Protein AF-A0A533BEQ8-F1 (afdb_monomer_lite)

Foldseek 3Di:
DDPLVVQLVVLVVQLVVLVVVCVVPVDPVSVLSNLVSVLVSLVSVLLSLLVVLVVVCVVPVPLDDPVLVCLSVQWDWDADPVRDIDIDGHDDQSLVSSLSSVVSSCVPPPVPDDDDCPDPVNVVVVVSSCVNVVNDPDD

Sequence (139 aa):
MSAEILFLKTLQDDVMAALDAYYREDTPYNRRIVVRVFASAVEGETYHLKQHCLKRLDSKPAFYTTGEAAVLRESSYYLDKDSSILVRPQFFSTPENFHFVLKAFAKDTLPNLDIREDTAGWAKFKNAFQWRRGVIVEK

Radius of gyration: 18.1 Å; chains: 1; bounding box: 56×34×46 Å

Structure (mmCIF, N/CA/C/O backbone):
data_AF-A0A533BEQ8-F1
#
_entry.id   AF-A0A533BEQ8-F1
#
loop_
_atom_site.group_PDB
_atom_site.id
_atom_site.type_symbol
_atom_site.label_atom_id
_atom_site.label_alt_id
_atom_site.label_comp_id
_atom_site.label_asym_id
_atom_site.label_entity_id
_atom_site.label_seq_id
_atom_site.pdbx_PDB_ins_code
_atom_site.Cartn_x
_atom_site.Cartn_y
_atom_site.Cartn_z
_atom_site.occupancy
_atom_site.B_iso_or_equiv
_atom_site.auth_seq_id
_atom_site.auth_comp_id
_atom_site.auth_asym_id
_atom_site.auth_atom_id
_atom_site.pdbx_PDB_model_num
ATOM 1 N N . MET A 1 1 ? 14.053 -17.439 8.476 1.00 59.53 1 MET A N 1
ATOM 2 C CA . MET A 1 1 ? 13.528 -16.196 7.867 1.00 59.53 1 MET A CA 1
ATOM 3 C C . MET A 1 1 ? 12.017 -16.354 7.768 1.00 59.53 1 MET A C 1
ATOM 5 O O . MET A 1 1 ? 11.597 -17.424 7.348 1.00 59.53 1 MET A O 1
ATOM 9 N N . SER A 1 2 ? 11.209 -15.401 8.246 1.00 84.62 2 SER A N 1
ATOM 10 C CA . SER A 1 2 ? 9.742 -15.529 8.176 1.00 84.62 2 SER A CA 1
ATOM 11 C C . SER A 1 2 ? 9.256 -15.429 6.723 1.00 84.62 2 SER A C 1
ATOM 13 O O . SER A 1 2 ? 9.917 -14.803 5.894 1.00 84.62 2 SER A O 1
ATOM 15 N N . ALA A 1 3 ? 8.108 -16.039 6.407 1.00 83.81 3 ALA A N 1
ATOM 16 C CA . ALA A 1 3 ? 7.519 -15.988 5.062 1.00 83.81 3 ALA A CA 1
ATOM 17 C C . ALA A 1 3 ? 7.225 -14.547 4.602 1.00 83.81 3 ALA A C 1
ATOM 19 O O . ALA A 1 3 ? 7.369 -14.232 3.427 1.00 83.81 3 ALA A O 1
ATOM 20 N N . GLU A 1 4 ? 6.885 -13.660 5.542 1.00 82.69 4 GLU A N 1
ATOM 21 C CA . GLU A 1 4 ? 6.665 -12.230 5.294 1.00 82.69 4 GLU A CA 1
ATOM 22 C C . GLU A 1 4 ? 7.940 -11.527 4.797 1.00 82.69 4 GLU A C 1
ATOM 24 O O . GLU A 1 4 ? 7.899 -10.800 3.808 1.00 82.69 4 GLU A O 1
ATOM 29 N N . ILE A 1 5 ? 9.088 -11.792 5.434 1.00 83.81 5 ILE A N 1
ATOM 30 C CA . ILE A 1 5 ? 10.382 -11.226 5.017 1.00 83.81 5 ILE A CA 1
ATOM 31 C C . ILE A 1 5 ? 10.777 -11.754 3.636 1.00 83.81 5 ILE A C 1
ATOM 33 O O . ILE A 1 5 ? 11.283 -10.998 2.810 1.00 83.81 5 ILE A O 1
ATOM 37 N N . LEU A 1 6 ? 10.538 -13.044 3.377 1.00 89.50 6 LEU A N 1
ATOM 38 C CA . LEU A 1 6 ? 10.823 -13.642 2.075 1.00 89.50 6 LEU A CA 1
ATOM 39 C C . LEU A 1 6 ? 9.973 -13.001 0.969 1.00 89.50 6 LEU A C 1
ATOM 41 O O . LEU A 1 6 ? 10.511 -12.663 -0.076 1.00 89.50 6 LEU A O 1
ATOM 45 N N . PHE A 1 7 ? 8.682 -12.777 1.224 1.00 90.19 7 PHE A N 1
ATOM 46 C CA . PHE A 1 7 ? 7.767 -12.142 0.275 1.00 90.19 7 PHE A CA 1
ATOM 47 C C . PHE A 1 7 ? 8.208 -10.725 -0.110 1.00 90.19 7 PHE A C 1
ATOM 49 O O . PHE A 1 7 ? 8.340 -10.428 -1.297 1.00 90.19 7 PHE A O 1
ATOM 56 N N . LEU A 1 8 ? 8.488 -9.865 0.876 1.00 91.00 8 LEU A N 1
ATOM 57 C CA . LEU A 1 8 ? 8.943 -8.497 0.603 1.00 91.00 8 LEU A CA 1
ATOM 58 C C . LEU A 1 8 ? 10.278 -8.477 -0.138 1.00 91.00 8 LEU A C 1
ATOM 60 O O . LEU A 1 8 ? 10.464 -7.685 -1.061 1.00 91.00 8 LEU A O 1
ATOM 64 N N . LYS A 1 9 ? 11.187 -9.385 0.228 1.00 93.00 9 LYS A N 1
ATOM 65 C CA . LYS A 1 9 ? 12.455 -9.543 -0.476 1.00 93.00 9 LYS A CA 1
ATOM 66 C C . LYS A 1 9 ? 12.243 -9.928 -1.940 1.00 93.00 9 LYS A C 1
ATOM 68 O O . LYS A 1 9 ? 12.859 -9.318 -2.801 1.00 93.00 9 LYS A O 1
ATOM 73 N N . THR A 1 10 ? 11.353 -10.875 -2.234 1.00 94.94 10 THR A N 1
ATOM 74 C CA . THR A 1 10 ? 11.047 -11.259 -3.620 1.00 94.94 10 THR A CA 1
ATOM 75 C C . THR A 1 10 ? 10.524 -10.076 -4.433 1.00 94.94 10 THR A C 1
ATOM 77 O O . THR A 1 10 ? 10.999 -9.856 -5.540 1.00 94.94 10 THR A O 1
ATOM 80 N N . LEU A 1 11 ? 9.624 -9.259 -3.874 1.00 93.81 11 LEU A N 1
ATOM 81 C CA . LEU A 1 11 ? 9.134 -8.058 -4.563 1.00 93.81 11 LEU A CA 1
ATOM 82 C C . LEU A 1 11 ? 10.256 -7.054 -4.859 1.00 93.81 11 LEU A C 1
ATOM 84 O O . LEU A 1 11 ? 10.273 -6.438 -5.924 1.00 93.81 11 LEU A O 1
ATOM 88 N N . GLN A 1 12 ? 11.192 -6.881 -3.925 1.00 94.81 12 GLN A N 1
ATOM 89 C CA . GLN A 1 12 ? 12.361 -6.024 -4.126 1.00 94.81 12 GLN A CA 1
ATOM 90 C C . GLN A 1 12 ? 13.293 -6.591 -5.202 1.00 94.81 12 GLN A C 1
ATOM 92 O O . GLN A 1 12 ? 13.699 -5.851 -6.098 1.00 94.81 12 GLN A O 1
ATOM 97 N N . ASP A 1 13 ? 13.587 -7.890 -5.146 1.00 97.06 13 ASP A N 1
ATOM 98 C CA . ASP A 1 13 ? 14.436 -8.582 -6.117 1.00 97.06 13 ASP A CA 1
ATOM 99 C C . ASP A 1 13 ? 13.833 -8.494 -7.537 1.00 97.06 13 ASP A C 1
ATOM 101 O O . ASP A 1 13 ? 14.559 -8.207 -8.491 1.00 97.06 13 ASP A O 1
ATOM 105 N N . ASP A 1 14 ? 12.508 -8.621 -7.680 1.00 97.12 14 ASP A N 1
ATOM 106 C CA . ASP A 1 14 ? 11.793 -8.464 -8.957 1.00 97.12 14 ASP A CA 1
ATOM 107 C C . ASP A 1 14 ? 11.915 -7.041 -9.528 1.00 97.12 14 ASP A C 1
ATOM 109 O O . ASP A 1 14 ? 12.136 -6.854 -10.730 1.00 97.12 14 ASP A O 1
ATOM 113 N N . VAL A 1 15 ? 11.795 -6.018 -8.673 1.00 96.62 15 VAL A N 1
ATOM 114 C CA . VAL A 1 15 ? 11.975 -4.614 -9.080 1.00 96.62 15 VAL A CA 1
ATOM 115 C C . VAL A 1 15 ? 13.410 -4.364 -9.532 1.00 96.62 15 VAL A C 1
ATOM 117 O O . VAL A 1 15 ? 13.619 -3.755 -10.583 1.00 96.62 15 VAL A O 1
ATOM 120 N N . MET A 1 16 ? 14.393 -4.855 -8.776 1.00 97.62 16 MET A N 1
ATOM 121 C CA . MET A 1 16 ? 15.808 -4.705 -9.118 1.00 97.62 16 MET A CA 1
ATOM 122 C C . MET A 1 16 ? 16.147 -5.415 -10.431 1.00 97.62 16 MET A C 1
ATOM 124 O O . MET A 1 16 ? 16.772 -4.814 -11.303 1.00 97.62 16 MET A O 1
ATOM 128 N N . ALA A 1 17 ? 15.659 -6.641 -10.632 1.00 97.81 17 ALA A N 1
ATOM 129 C CA . ALA A 1 17 ? 15.862 -7.384 -11.873 1.00 97.81 17 ALA A CA 1
ATOM 130 C C . ALA A 1 17 ? 15.263 -6.661 -13.094 1.00 97.81 17 ALA A C 1
ATOM 132 O O . ALA A 1 17 ? 15.881 -6.622 -14.162 1.00 97.81 17 ALA A O 1
ATOM 133 N N . ALA A 1 18 ? 14.081 -6.052 -12.949 1.00 96.81 18 ALA A N 1
ATOM 134 C CA . ALA A 1 18 ? 13.470 -5.270 -14.022 1.00 96.81 18 ALA A CA 1
ATOM 135 C C . ALA A 1 18 ? 14.243 -3.981 -14.332 1.00 96.81 18 ALA A C 1
ATOM 137 O O . ALA A 1 18 ? 14.380 -3.618 -15.503 1.00 96.81 18 ALA A O 1
ATOM 138 N N . LEU A 1 19 ? 14.749 -3.293 -13.304 1.00 97.12 19 LEU A N 1
ATOM 139 C CA . LEU A 1 19 ? 15.593 -2.111 -13.477 1.00 97.12 19 LEU A CA 1
ATOM 140 C C . LEU A 1 19 ? 16.900 -2.468 -14.185 1.00 97.12 19 LEU A C 1
ATOM 142 O O . LEU A 1 19 ? 17.267 -1.793 -15.144 1.00 97.12 19 LEU A O 1
ATOM 146 N N . ASP A 1 20 ? 17.554 -3.558 -13.786 1.00 98.12 20 ASP A N 1
ATOM 147 C CA . ASP A 1 20 ? 18.766 -4.052 -14.443 1.00 98.12 20 ASP A CA 1
ATOM 148 C C . ASP A 1 20 ? 18.522 -4.355 -15.926 1.00 98.12 20 ASP A C 1
ATOM 150 O O . ASP A 1 20 ? 19.321 -3.967 -16.778 1.00 98.12 20 ASP A O 1
ATOM 154 N N . ALA A 1 21 ? 17.407 -5.014 -16.259 1.00 96.94 21 ALA A N 1
ATOM 155 C CA . ALA A 1 21 ? 17.035 -5.286 -17.647 1.00 96.94 21 ALA A CA 1
ATOM 156 C C . ALA A 1 21 ? 16.807 -3.994 -18.451 1.00 96.94 21 ALA A C 1
ATOM 158 O O . ALA A 1 21 ? 17.284 -3.883 -19.579 1.00 96.94 21 ALA A O 1
ATOM 159 N N . TYR A 1 22 ? 16.133 -3.003 -17.862 1.00 96.12 22 TYR A N 1
ATOM 160 C CA . TYR A 1 22 ? 15.923 -1.690 -18.474 1.00 96.12 22 TYR A CA 1
ATOM 161 C C . TYR A 1 22 ? 17.231 -0.923 -18.704 1.00 96.12 22 TYR A C 1
ATOM 163 O O . TYR A 1 22 ? 17.423 -0.351 -19.774 1.00 96.12 22 TYR A O 1
ATOM 171 N N . TYR A 1 23 ? 18.148 -0.925 -17.733 1.00 96.94 23 TYR A N 1
ATOM 172 C CA . TYR A 1 23 ? 19.431 -0.231 -17.872 1.00 96.94 23 TYR A CA 1
ATOM 173 C C . TYR A 1 23 ? 20.389 -0.928 -18.840 1.00 96.94 23 TYR A C 1
ATOM 175 O O . TYR A 1 23 ? 21.224 -0.260 -19.447 1.00 96.94 23 TYR A O 1
ATOM 183 N N . ARG A 1 24 ? 20.271 -2.251 -19.005 1.00 97.75 24 ARG A N 1
ATOM 184 C CA . ARG A 1 24 ? 20.991 -2.990 -20.053 1.00 97.75 24 ARG A CA 1
ATOM 185 C C . ARG A 1 24 ? 20.438 -2.685 -21.439 1.00 97.75 24 ARG A C 1
ATOM 187 O O . ARG A 1 24 ? 21.220 -2.524 -22.370 1.00 97.75 24 ARG A O 1
ATOM 194 N N . GLU A 1 25 ? 19.115 -2.623 -21.574 1.00 97.19 25 GLU A N 1
ATOM 195 C CA . GLU A 1 25 ? 18.459 -2.363 -22.851 1.00 97.19 25 GLU A CA 1
ATOM 196 C C . GLU A 1 25 ? 17.160 -1.567 -22.667 1.00 97.19 25 GLU A C 1
ATOM 198 O O . GLU A 1 25 ? 16.145 -2.070 -22.169 1.00 97.19 25 GLU A O 1
ATOM 203 N N . ASP A 1 26 ? 17.171 -0.317 -23.126 1.00 96.12 26 ASP A N 1
ATOM 204 C CA . ASP A 1 26 ? 16.009 0.560 -23.052 1.00 96.12 26 ASP A CA 1
ATOM 205 C C . ASP A 1 26 ? 15.009 0.251 -24.178 1.00 96.12 26 ASP A C 1
ATOM 207 O O . ASP A 1 26 ? 14.978 0.894 -25.230 1.00 96.12 26 ASP A O 1
ATOM 211 N N . THR A 1 27 ? 14.176 -0.764 -23.948 1.00 94.88 27 THR A N 1
ATOM 212 C CA . THR A 1 27 ? 13.089 -1.147 -24.856 1.00 94.88 27 THR A CA 1
ATOM 213 C C . THR A 1 27 ? 11.718 -0.735 -24.308 1.00 94.88 27 THR A C 1
ATOM 215 O O . THR A 1 27 ? 11.503 -0.708 -23.089 1.00 94.88 27 THR A O 1
ATOM 218 N N . PRO A 1 28 ? 10.710 -0.504 -25.177 1.00 91.81 28 PRO A N 1
ATOM 219 C CA . PRO A 1 28 ? 9.327 -0.300 -24.739 1.00 91.81 28 PRO A CA 1
ATOM 220 C C . PRO A 1 28 ? 8.788 -1.441 -23.866 1.00 91.81 28 PRO A C 1
ATOM 222 O O . PRO A 1 28 ? 7.947 -1.211 -22.996 1.00 91.81 28 PRO A O 1
ATOM 225 N N . TYR A 1 29 ? 9.269 -2.668 -24.088 1.00 92.25 29 TYR A N 1
ATOM 226 C CA . TYR A 1 29 ? 8.949 -3.822 -23.255 1.00 92.25 29 TYR A CA 1
ATOM 227 C C . TYR A 1 29 ? 9.523 -3.655 -21.841 1.00 92.25 29 TYR A C 1
ATOM 229 O O . TYR A 1 29 ? 8.753 -3.658 -20.880 1.00 92.25 29 TYR A O 1
ATOM 237 N N . ASN A 1 30 ? 10.830 -3.402 -21.707 1.00 92.75 30 ASN A N 1
ATOM 238 C CA . ASN A 1 30 ? 11.490 -3.263 -20.404 1.00 92.75 30 ASN A CA 1
ATOM 239 C C . ASN A 1 30 ? 10.929 -2.085 -19.592 1.00 92.75 30 ASN A C 1
ATOM 241 O O . ASN A 1 30 ? 10.649 -2.245 -18.403 1.00 92.75 30 ASN A O 1
ATOM 245 N N . ARG A 1 31 ? 10.622 -0.947 -20.235 1.00 91.88 31 ARG A N 1
ATOM 246 C CA . ARG A 1 31 ? 9.914 0.180 -19.591 1.00 91.88 31 ARG A CA 1
ATOM 247 C C . ARG A 1 31 ? 8.585 -0.246 -18.961 1.00 91.88 31 ARG A C 1
ATOM 249 O O . ARG A 1 31 ? 8.281 0.125 -17.828 1.00 91.88 31 ARG A O 1
ATOM 256 N N . ARG A 1 32 ? 7.778 -1.037 -19.681 1.00 90.31 32 ARG A N 1
ATOM 257 C CA . ARG A 1 32 ? 6.486 -1.537 -19.177 1.00 90.31 32 ARG A CA 1
ATOM 258 C C . ARG A 1 32 ? 6.667 -2.533 -18.038 1.00 90.31 32 ARG A C 1
ATOM 260 O O . ARG A 1 32 ? 5.864 -2.512 -17.106 1.00 90.31 32 ARG A O 1
ATOM 267 N N . ILE A 1 33 ? 7.684 -3.391 -18.112 1.00 93.88 33 ILE A N 1
ATOM 268 C CA . ILE A 1 33 ? 7.989 -4.347 -17.044 1.00 93.88 33 ILE A CA 1
ATOM 269 C C . ILE A 1 33 ? 8.346 -3.605 -15.757 1.00 93.88 33 ILE A C 1
ATOM 271 O O . ILE A 1 33 ? 7.708 -3.884 -14.745 1.00 93.88 33 ILE A O 1
ATOM 275 N N . VAL A 1 34 ? 9.229 -2.598 -15.806 1.00 93.69 34 VAL A N 1
ATOM 276 C CA . VAL A 1 34 ? 9.585 -1.767 -14.637 1.00 93.69 34 VAL A CA 1
ATOM 277 C C . VAL A 1 34 ? 8.341 -1.183 -13.963 1.00 93.69 34 VAL A C 1
ATOM 279 O O . VAL A 1 34 ? 8.159 -1.342 -12.759 1.00 93.69 34 VAL A O 1
ATOM 282 N N . VAL A 1 35 ? 7.438 -0.563 -14.732 1.00 91.31 35 VAL A N 1
ATOM 283 C CA . VAL A 1 35 ? 6.202 0.024 -14.179 1.00 91.31 35 VAL A CA 1
ATOM 284 C C . VAL A 1 35 ? 5.307 -1.038 -13.532 1.00 91.31 35 VAL A C 1
ATOM 286 O O . VAL A 1 35 ? 4.716 -0.787 -12.481 1.00 91.31 35 VAL A O 1
ATOM 289 N N . ARG A 1 36 ? 5.192 -2.224 -14.141 1.00 91.50 36 ARG A N 1
ATOM 290 C CA . ARG A 1 36 ? 4.358 -3.315 -13.618 1.00 91.50 36 ARG A CA 1
ATOM 291 C C . ARG A 1 36 ? 4.906 -3.878 -12.315 1.00 91.50 36 ARG A C 1
ATOM 293 O O . ARG A 1 36 ? 4.148 -3.946 -11.353 1.00 91.50 36 ARG A O 1
ATOM 300 N N . VAL A 1 37 ? 6.189 -4.238 -12.273 1.00 94.69 37 VAL A N 1
ATOM 301 C CA . VAL A 1 37 ? 6.787 -4.815 -11.060 1.00 94.69 37 VAL A CA 1
ATOM 302 C C . VAL A 1 37 ? 6.837 -3.794 -9.931 1.00 94.69 37 VAL A C 1
ATOM 304 O O . VAL A 1 37 ? 6.534 -4.137 -8.795 1.00 94.69 37 VAL A O 1
ATOM 307 N N . PHE A 1 38 ? 7.093 -2.518 -10.243 1.00 93.62 38 PHE A N 1
ATOM 308 C CA . PHE A 1 38 ? 7.020 -1.440 -9.261 1.00 93.62 38 PHE A CA 1
ATOM 309 C C . PHE A 1 38 ? 5.616 -1.326 -8.657 1.00 93.62 38 PHE A C 1
ATOM 311 O O . PHE A 1 38 ? 5.466 -1.266 -7.439 1.00 93.62 38 PHE A O 1
ATOM 318 N N . ALA A 1 39 ? 4.573 -1.343 -9.492 1.00 92.06 39 ALA A N 1
ATOM 319 C CA . ALA A 1 39 ? 3.200 -1.296 -9.004 1.00 92.06 39 ALA A CA 1
ATOM 320 C C . ALA A 1 39 ? 2.845 -2.520 -8.144 1.00 92.06 39 ALA A C 1
ATOM 322 O O . ALA A 1 39 ? 2.221 -2.355 -7.098 1.00 92.06 39 ALA A O 1
ATOM 323 N N . SER A 1 40 ? 3.273 -3.719 -8.546 1.00 93.25 40 SER A N 1
ATOM 324 C CA . SER A 1 40 ? 3.089 -4.943 -7.758 1.00 93.25 40 SER A CA 1
ATOM 325 C C . SER A 1 40 ? 3.827 -4.890 -6.419 1.00 93.25 40 SER A C 1
ATOM 327 O O . SER A 1 40 ? 3.259 -5.292 -5.406 1.00 93.25 40 SER A O 1
ATOM 329 N N . ALA A 1 41 ? 5.044 -4.343 -6.383 1.00 95.12 41 ALA A N 1
ATOM 330 C CA . ALA A 1 41 ? 5.795 -4.154 -5.146 1.00 95.12 41 ALA A CA 1
ATOM 331 C C . ALA A 1 41 ? 5.075 -3.195 -4.187 1.00 95.12 41 ALA A C 1
ATOM 333 O O . ALA A 1 41 ? 4.919 -3.505 -3.010 1.00 95.12 41 ALA A O 1
ATOM 334 N N . VAL A 1 42 ? 4.554 -2.073 -4.693 1.00 95.19 42 VAL A N 1
ATOM 335 C CA . VAL A 1 42 ? 3.768 -1.118 -3.893 1.00 95.19 42 VAL A CA 1
ATOM 336 C C . VAL A 1 42 ? 2.481 -1.755 -3.359 1.00 95.19 42 VAL A C 1
ATOM 338 O O . VAL A 1 42 ? 2.131 -1.542 -2.200 1.00 95.19 42 VAL A O 1
ATOM 341 N N . GLU A 1 43 ? 1.769 -2.541 -4.171 1.00 94.44 43 GLU A N 1
ATOM 342 C CA . GLU A 1 43 ? 0.566 -3.267 -3.735 1.00 94.44 43 GLU A CA 1
ATOM 343 C C . GLU A 1 43 ? 0.892 -4.299 -2.647 1.00 94.44 43 GLU A C 1
ATOM 345 O O . GLU A 1 43 ? 0.198 -4.361 -1.630 1.00 94.44 43 GLU A O 1
ATOM 350 N N . GLY A 1 44 ? 1.976 -5.058 -2.824 1.00 94.69 44 GLY A N 1
ATOM 351 C CA . GLY A 1 44 ? 2.444 -6.036 -1.845 1.00 94.69 44 GLY A CA 1
ATOM 352 C C . GLY A 1 44 ? 2.892 -5.401 -0.527 1.00 94.69 44 GLY A C 1
ATOM 353 O O . GLY A 1 44 ? 2.503 -5.876 0.541 1.00 94.69 44 GLY A O 1
ATOM 354 N N . GLU A 1 45 ? 3.624 -4.288 -0.588 1.00 95.06 45 GLU A N 1
ATOM 355 C CA . GLU A 1 45 ? 4.021 -3.512 0.592 1.00 95.06 45 GLU A CA 1
ATOM 356 C C . GLU A 1 45 ? 2.790 -2.942 1.312 1.00 95.06 45 GLU A C 1
ATOM 358 O O . GLU A 1 45 ? 2.648 -3.084 2.525 1.00 95.06 45 GLU A O 1
ATOM 363 N N . THR A 1 46 ? 1.839 -2.373 0.559 1.00 95.88 46 THR A N 1
ATOM 364 C CA . THR A 1 46 ? 0.564 -1.878 1.107 1.00 95.88 46 THR A CA 1
ATOM 365 C C . THR A 1 46 ? -0.161 -2.984 1.868 1.00 95.88 46 THR A C 1
ATOM 367 O O . THR A 1 46 ? -0.606 -2.774 2.997 1.00 95.88 46 THR A O 1
ATOM 370 N N . TYR A 1 47 ? -0.261 -4.177 1.277 1.00 94.88 47 TYR A N 1
ATOM 371 C CA . TYR A 1 47 ? -0.875 -5.328 1.928 1.00 94.88 47 TYR A CA 1
ATOM 372 C C . TYR A 1 47 ? -0.136 -5.714 3.214 1.00 94.88 47 TYR A C 1
ATOM 374 O O . TYR A 1 47 ? -0.770 -5.878 4.257 1.00 94.88 47 TYR A O 1
ATOM 382 N N . HIS A 1 48 ? 1.194 -5.817 3.171 1.00 94.81 48 HIS A N 1
ATOM 383 C CA . HIS A 1 48 ? 1.995 -6.188 4.336 1.00 94.81 48 HIS A CA 1
ATOM 384 C C . HIS A 1 48 ? 1.807 -5.204 5.502 1.00 94.81 48 HIS A C 1
ATOM 386 O O . HIS A 1 48 ? 1.517 -5.615 6.630 1.00 94.81 48 HIS A O 1
ATOM 392 N N . LEU A 1 49 ? 1.878 -3.902 5.222 1.00 94.75 49 LEU A N 1
ATOM 393 C CA . LEU A 1 49 ? 1.669 -2.854 6.219 1.00 94.75 49 LEU A CA 1
ATOM 394 C C . LEU A 1 49 ? 0.241 -2.880 6.794 1.00 94.75 49 LEU A C 1
ATOM 396 O O . LEU A 1 49 ? 0.060 -2.675 7.999 1.00 94.75 49 LEU A O 1
ATOM 400 N N . LYS A 1 50 ? -0.778 -3.205 5.982 1.00 95.69 50 LYS A N 1
ATOM 401 C CA . LYS A 1 50 ? -2.144 -3.435 6.488 1.00 95.69 50 LYS A CA 1
ATOM 402 C C . LYS A 1 50 ? -2.200 -4.591 7.468 1.00 95.69 50 LYS A C 1
ATOM 404 O O . LYS A 1 50 ? -2.804 -4.435 8.525 1.00 95.69 50 LYS A O 1
ATOM 409 N N . GLN A 1 51 ? -1.557 -5.718 7.160 1.00 94.75 51 GLN A N 1
ATOM 410 C CA . GLN A 1 51 ? -1.532 -6.865 8.072 1.00 94.75 51 GLN A CA 1
ATOM 411 C C . GLN A 1 51 ? -0.894 -6.500 9.417 1.00 94.75 51 GLN A C 1
ATOM 413 O O . GLN A 1 51 ? -1.395 -6.914 10.462 1.00 94.75 51 GLN A O 1
ATOM 418 N N . HIS A 1 52 ? 0.151 -5.667 9.421 1.00 94.31 52 HIS A N 1
ATOM 419 C CA . HIS A 1 52 ? 0.715 -5.137 10.663 1.00 94.31 52 HIS A CA 1
ATOM 420 C C . HIS A 1 52 ? -0.310 -4.302 11.450 1.00 94.31 52 HIS A C 1
ATOM 422 O O . HIS A 1 52 ? -0.532 -4.540 12.639 1.00 94.31 52 HIS A O 1
ATOM 428 N N . CYS A 1 53 ? -0.979 -3.355 10.787 1.00 95.75 53 CYS A N 1
ATOM 429 C CA . CYS A 1 53 ? -1.993 -2.508 11.420 1.00 95.75 53 CYS A CA 1
ATOM 430 C C . CYS A 1 53 ? -3.201 -3.318 11.931 1.00 95.75 53 CYS A C 1
ATOM 432 O O . CYS A 1 53 ? -3.734 -3.027 12.998 1.00 95.75 53 CYS A O 1
ATOM 434 N N . LEU A 1 54 ? -3.621 -4.364 11.214 1.00 95.44 54 LEU A N 1
ATOM 435 C CA . LEU A 1 54 ? -4.714 -5.248 11.629 1.00 95.44 54 LEU A CA 1
ATOM 436 C C . LEU A 1 54 ? -4.335 -6.080 12.863 1.00 95.44 54 LEU A C 1
ATOM 438 O O . LEU A 1 54 ? -5.093 -6.098 13.828 1.00 95.44 54 LEU A O 1
ATOM 442 N N . LYS A 1 55 ? -3.122 -6.652 12.911 1.00 94.75 55 LYS A N 1
ATOM 443 C CA . LYS A 1 55 ? -2.599 -7.311 14.127 1.00 94.75 55 LYS A CA 1
ATOM 444 C C . LYS A 1 55 ? -2.564 -6.341 15.321 1.00 94.75 55 LYS A C 1
ATOM 446 O O . LYS A 1 55 ? -2.833 -6.718 16.467 1.00 94.75 55 LYS A O 1
ATOM 451 N N . ARG A 1 56 ? -2.249 -5.064 15.071 1.00 94.62 56 ARG A N 1
ATOM 452 C CA . ARG A 1 56 ? -2.304 -4.014 16.095 1.00 94.62 56 ARG A CA 1
ATOM 453 C C . ARG A 1 56 ? -3.731 -3.719 16.546 1.00 94.62 56 ARG A C 1
ATOM 455 O O . ARG A 1 56 ? -3.950 -3.573 17.743 1.00 94.62 56 ARG A O 1
ATOM 462 N N . LEU A 1 57 ? -4.689 -3.671 15.627 1.00 94.06 57 LEU A N 1
ATOM 463 C CA . LEU A 1 57 ? -6.102 -3.495 15.948 1.00 94.06 57 LEU A CA 1
ATOM 464 C C . LEU A 1 57 ? -6.635 -4.645 16.815 1.00 94.06 57 LEU A C 1
ATOM 466 O O . LEU A 1 57 ? -7.332 -4.384 17.790 1.00 94.06 57 LEU A O 1
ATOM 470 N N . ASP A 1 58 ? -6.250 -5.888 16.524 1.00 93.50 58 ASP A N 1
ATOM 471 C CA . ASP A 1 58 ? -6.667 -7.055 17.312 1.00 93.50 58 ASP A CA 1
ATOM 472 C C . ASP A 1 58 ? -6.102 -7.014 18.741 1.00 93.50 58 ASP A C 1
ATOM 474 O O . ASP A 1 58 ? -6.796 -7.329 19.706 1.00 93.50 58 ASP A O 1
ATOM 478 N N . SER A 1 59 ? -4.849 -6.571 18.898 1.00 95.19 59 SER A N 1
ATOM 479 C CA . SER A 1 59 ? -4.207 -6.441 20.216 1.00 95.19 59 SER A CA 1
ATOM 480 C C . SER A 1 59 ? -4.587 -5.164 20.978 1.00 95.19 59 SER A C 1
ATOM 482 O O . SER A 1 59 ? -4.502 -5.138 22.207 1.00 95.19 59 SER A O 1
ATOM 484 N N . LYS A 1 60 ? -4.994 -4.096 20.278 1.00 94.25 60 LYS A N 1
ATOM 485 C CA . LYS A 1 60 ? -5.413 -2.801 20.841 1.00 94.25 60 LYS A CA 1
ATOM 486 C C . LYS A 1 60 ? -6.597 -2.215 20.048 1.00 94.25 60 LYS A C 1
ATOM 488 O O . LYS A 1 60 ? -6.400 -1.297 19.245 1.00 94.25 60 LYS A O 1
ATOM 493 N N . PRO A 1 61 ? -7.839 -2.656 20.323 1.00 90.38 61 PRO A N 1
ATOM 494 C CA . PRO A 1 61 ? -9.016 -2.297 19.520 1.00 90.38 61 PRO A CA 1
ATOM 495 C C . PRO A 1 61 ? -9.320 -0.798 19.408 1.00 90.38 61 PRO A C 1
ATOM 497 O O . PRO A 1 61 ? -9.914 -0.370 18.425 1.00 90.38 61 PRO A O 1
ATOM 500 N N . ALA A 1 62 ? -8.902 0.009 20.388 1.00 92.50 62 ALA A N 1
ATOM 501 C CA . ALA A 1 62 ? -9.138 1.455 20.416 1.00 92.50 62 ALA A CA 1
ATOM 502 C C . ALA A 1 62 ? -8.000 2.295 19.796 1.00 92.50 62 ALA A C 1
ATOM 504 O O . ALA A 1 62 ? -8.045 3.522 19.855 1.00 92.50 62 ALA A O 1
ATOM 505 N N . PHE A 1 63 ? -6.954 1.668 19.242 1.00 93.69 63 PHE A N 1
ATOM 506 C CA . PHE A 1 63 ? -5.800 2.397 18.698 1.00 93.69 63 PHE A CA 1
ATOM 507 C C . PHE A 1 63 ? -6.121 3.128 17.381 1.00 93.69 63 PHE A C 1
ATOM 509 O O . PHE A 1 63 ? -5.652 4.245 17.135 1.00 93.69 63 PHE A O 1
ATOM 516 N N . TYR A 1 64 ? -6.947 2.502 16.543 1.00 94.62 64 TYR A N 1
ATOM 517 C CA . TYR A 1 64 ? -7.477 3.087 15.316 1.00 94.62 64 TYR A CA 1
ATOM 518 C C . TYR A 1 64 ? -8.946 3.461 15.513 1.00 94.62 64 TYR A C 1
ATOM 520 O O . TYR A 1 64 ? -9.691 2.773 16.209 1.00 94.62 64 TYR A O 1
ATOM 528 N N . THR A 1 65 ? -9.375 4.547 14.880 1.00 94.25 65 THR A N 1
ATOM 529 C CA . THR A 1 65 ? -10.792 4.912 14.794 1.00 94.25 65 THR A CA 1
ATOM 530 C C . THR A 1 65 ? -11.569 3.851 14.011 1.00 94.25 65 THR A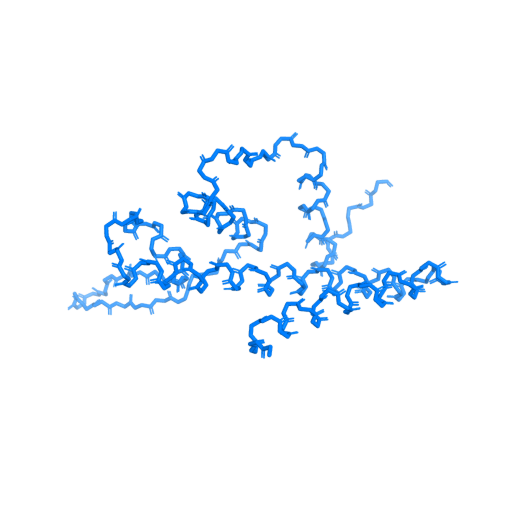 C 1
ATOM 532 O O . THR A 1 65 ? -11.005 3.107 13.206 1.00 94.25 65 THR A O 1
ATOM 535 N N . THR A 1 66 ? -12.892 3.805 14.181 1.00 91.06 66 THR A N 1
ATOM 536 C CA . THR A 1 66 ? -13.755 2.885 13.420 1.00 91.06 66 THR A CA 1
ATOM 537 C C . THR A 1 66 ? -13.603 3.065 11.906 1.00 91.06 66 THR A C 1
ATOM 539 O O . THR A 1 66 ? -13.602 2.079 11.172 1.00 91.06 66 THR A O 1
ATOM 542 N N . GLY A 1 67 ? -13.420 4.307 11.442 1.00 90.94 67 GLY A N 1
ATOM 543 C CA . GLY A 1 67 ? -13.173 4.610 10.031 1.00 90.94 67 GLY A CA 1
ATOM 544 C C . GLY A 1 67 ? -11.829 4.071 9.541 1.00 90.94 67 GLY A C 1
ATOM 545 O O . GLY A 1 67 ? -11.785 3.371 8.534 1.00 90.94 67 GLY A O 1
ATOM 546 N N . GLU A 1 68 ? -10.744 4.318 10.282 1.00 94.06 68 GLU A N 1
ATOM 547 C CA . GLU A 1 68 ? -9.419 3.764 9.963 1.00 94.06 68 GLU A CA 1
ATOM 548 C C . GLU A 1 68 ? -9.459 2.226 9.910 1.00 94.06 68 GLU A C 1
ATOM 550 O O . GLU A 1 68 ? -8.949 1.619 8.970 1.00 94.06 68 GLU A O 1
ATOM 555 N N . ALA A 1 69 ? -10.127 1.591 10.877 1.00 93.75 69 ALA A N 1
ATOM 556 C CA . ALA A 1 69 ? -10.297 0.143 10.920 1.00 93.75 69 ALA A CA 1
ATOM 557 C C . ALA A 1 69 ? -11.083 -0.409 9.716 1.00 93.75 69 ALA A C 1
ATOM 559 O O . ALA A 1 69 ? -10.749 -1.482 9.213 1.00 93.75 69 ALA A O 1
ATOM 560 N N . ALA A 1 70 ? -12.110 0.300 9.238 1.00 92.31 70 ALA A N 1
ATOM 561 C CA . ALA A 1 70 ? -12.865 -0.093 8.046 1.00 92.31 70 ALA A CA 1
ATOM 562 C C . ALA A 1 70 ? -12.007 -0.014 6.770 1.00 92.31 70 ALA A C 1
ATOM 564 O O . ALA A 1 70 ? -11.998 -0.953 5.974 1.00 92.31 70 ALA A O 1
ATOM 565 N N . VAL A 1 71 ? -11.209 1.051 6.617 1.00 93.81 71 VAL A N 1
ATOM 566 C CA . VAL A 1 71 ? -10.284 1.216 5.478 1.00 93.81 71 VAL A CA 1
ATOM 567 C C . VAL A 1 71 ? -9.180 0.150 5.492 1.00 93.81 71 VAL A C 1
ATOM 569 O O . VAL A 1 71 ? -8.851 -0.425 4.450 1.00 93.81 71 VAL A O 1
ATOM 572 N N . LEU A 1 72 ? -8.628 -0.170 6.668 1.00 94.81 72 LEU A N 1
ATOM 573 C CA . LEU A 1 72 ? -7.648 -1.252 6.828 1.00 94.81 72 LEU A CA 1
ATOM 574 C C . LEU A 1 72 ? -8.222 -2.617 6.425 1.00 94.81 72 LEU A C 1
ATOM 576 O O . LEU A 1 72 ? -7.503 -3.421 5.837 1.00 94.81 72 LEU A O 1
ATOM 580 N N . ARG A 1 73 ? -9.509 -2.861 6.701 1.00 94.50 73 ARG A N 1
ATOM 581 C CA . ARG A 1 73 ? -10.221 -4.097 6.334 1.00 94.50 73 ARG A CA 1
ATOM 582 C C . ARG A 1 73 ? -10.737 -4.121 4.895 1.00 94.50 73 ARG A C 1
ATOM 584 O O . ARG A 1 73 ? -11.212 -5.166 4.466 1.00 94.50 73 ARG A O 1
ATOM 591 N N . GLU A 1 74 ? -10.665 -2.999 4.175 1.00 92.75 74 GLU A N 1
ATOM 592 C CA . GLU A 1 74 ? -11.229 -2.846 2.824 1.00 92.75 74 GLU A CA 1
ATOM 593 C C . GLU A 1 74 ? -12.700 -3.277 2.753 1.00 92.75 74 GLU A C 1
ATOM 595 O O . GLU A 1 74 ? -13.143 -3.912 1.795 1.00 92.75 74 GLU A O 1
ATOM 600 N N . SER A 1 75 ? -13.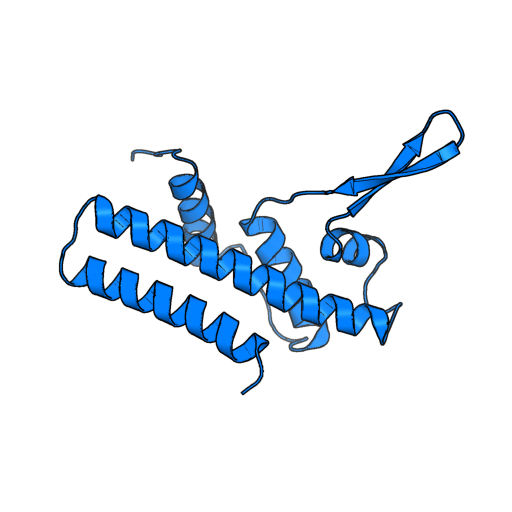472 -2.943 3.790 1.00 90.19 75 SER A N 1
ATOM 601 C CA . SER A 1 75 ? -14.877 -3.321 3.892 1.00 90.19 75 SER A CA 1
ATOM 602 C C . SER A 1 75 ? -15.770 -2.129 4.215 1.00 90.19 75 SER A C 1
ATOM 604 O O . SER A 1 75 ? -15.469 -1.291 5.063 1.00 90.19 75 SER A O 1
ATOM 606 N N . SER A 1 76 ? -16.904 -2.067 3.520 1.00 88.94 76 SER A N 1
ATOM 607 C CA . SER A 1 76 ? -17.990 -1.123 3.774 1.00 88.94 76 SER A CA 1
ATOM 608 C C . SER A 1 76 ? -19.222 -1.866 4.279 1.00 88.94 76 SER A C 1
ATOM 610 O O . SER A 1 76 ? -19.527 -2.964 3.807 1.00 88.94 76 SER A O 1
ATOM 612 N N . TYR A 1 77 ? -19.940 -1.246 5.215 1.00 89.50 77 TYR A N 1
ATOM 613 C CA . TYR A 1 77 ? -21.157 -1.783 5.821 1.00 89.50 77 TYR A CA 1
ATOM 614 C C . TYR A 1 77 ? -22.363 -0.973 5.354 1.00 89.50 77 TYR A C 1
ATOM 616 O O . TYR A 1 77 ? -22.334 0.257 5.373 1.00 89.50 77 TYR A O 1
ATOM 624 N N . TYR A 1 78 ? -23.427 -1.664 4.965 1.00 90.31 78 TYR A N 1
ATOM 625 C CA . TYR A 1 78 ? -24.689 -1.067 4.541 1.00 90.31 78 TYR A CA 1
ATOM 626 C C . TYR A 1 78 ? -25.844 -1.773 5.239 1.00 90.31 78 TYR A C 1
ATOM 628 O O . TYR A 1 78 ? -25.735 -2.952 5.568 1.00 90.31 78 TYR A O 1
ATOM 636 N N . LEU A 1 79 ? -26.950 -1.064 5.435 1.00 93.75 79 LEU A N 1
ATOM 637 C CA . LEU A 1 79 ? -28.209 -1.678 5.836 1.00 93.75 79 LEU A CA 1
ATOM 638 C C . LEU A 1 79 ? -29.051 -1.922 4.589 1.00 93.75 79 LEU A C 1
ATOM 640 O O . LEU A 1 79 ? -29.136 -1.052 3.717 1.00 93.75 79 LEU A O 1
ATOM 644 N N . ASP A 1 80 ? -29.651 -3.100 4.492 1.00 92.00 80 ASP A N 1
ATOM 645 C CA . ASP A 1 80 ? -30.674 -3.358 3.488 1.00 92.00 80 ASP A CA 1
ATOM 646 C C . ASP A 1 80 ? -32.067 -2.911 3.960 1.00 92.00 80 ASP A C 1
ATOM 648 O O . ASP A 1 80 ? -32.257 -2.396 5.065 1.00 92.00 80 ASP A O 1
ATOM 652 N N . LYS A 1 81 ? -33.058 -3.097 3.085 1.00 92.69 81 LYS A N 1
ATOM 653 C CA . LYS A 1 81 ? -34.465 -2.760 3.345 1.00 92.69 81 LYS A CA 1
ATOM 654 C C . LYS A 1 81 ? -35.075 -3.532 4.524 1.00 92.69 81 LYS A C 1
ATOM 656 O O . LYS A 1 81 ? -36.065 -3.077 5.084 1.00 92.69 81 LYS A O 1
ATOM 661 N N . ASP A 1 82 ? -34.478 -4.662 4.894 1.00 95.19 82 ASP A N 1
ATOM 662 C CA . ASP A 1 82 ? -34.931 -5.555 5.958 1.00 95.19 82 ASP A CA 1
ATOM 663 C C . ASP A 1 82 ? -34.105 -5.337 7.246 1.00 95.19 82 ASP A C 1
ATOM 665 O O . ASP A 1 82 ? -34.171 -6.130 8.182 1.00 95.19 82 ASP A O 1
ATOM 669 N N . SER A 1 83 ? -33.343 -4.234 7.320 1.00 91.75 83 SER A N 1
ATOM 670 C CA . SER A 1 83 ? -32.451 -3.880 8.438 1.00 91.75 83 SER A CA 1
ATOM 671 C C . SER A 1 83 ? -31.311 -4.876 8.689 1.00 91.75 83 SER A C 1
ATOM 673 O O . SER A 1 83 ? -30.735 -4.898 9.778 1.00 91.75 83 SER A O 1
ATOM 675 N N . SER A 1 84 ? -30.940 -5.674 7.687 1.00 93.62 84 SER A N 1
ATOM 676 C CA . SER A 1 84 ? -29.795 -6.583 7.758 1.00 93.62 84 SER A CA 1
ATOM 677 C C . SER A 1 84 ? -28.499 -5.880 7.349 1.00 93.62 84 SER A C 1
ATOM 679 O O . SER A 1 84 ? -28.486 -5.019 6.467 1.00 93.62 84 SER A O 1
ATOM 681 N N . ILE A 1 85 ? -27.385 -6.257 7.986 1.00 92.50 85 ILE A N 1
ATOM 682 C CA . ILE A 1 85 ? -26.057 -5.718 7.665 1.00 92.50 85 ILE A CA 1
ATOM 683 C C . ILE A 1 85 ? -25.488 -6.447 6.445 1.00 92.50 85 ILE A C 1
ATOM 685 O O . ILE A 1 85 ? -25.243 -7.652 6.479 1.00 92.50 85 ILE A O 1
ATOM 689 N N . LEU A 1 86 ? -25.201 -5.689 5.392 1.00 91.44 86 LEU A N 1
ATOM 690 C CA . LEU A 1 86 ? -24.477 -6.139 4.211 1.00 91.44 86 LEU A CA 1
ATOM 691 C C . LEU A 1 86 ? -23.038 -5.627 4.247 1.00 91.44 86 LEU A C 1
ATOM 693 O O . LEU A 1 86 ? -22.797 -4.437 4.449 1.00 91.44 86 LEU A O 1
ATOM 697 N N . VAL A 1 87 ? -22.086 -6.520 3.980 1.00 91.75 87 VAL A N 1
ATOM 698 C CA . VAL A 1 87 ? -20.665 -6.181 3.848 1.00 91.75 87 VAL A CA 1
ATOM 699 C C . VAL A 1 87 ? -20.281 -6.232 2.376 1.00 91.75 87 VAL A C 1
ATOM 701 O O . VAL A 1 87 ? -20.543 -7.225 1.695 1.00 91.75 87 VAL A O 1
ATOM 704 N N . ARG A 1 88 ? -19.656 -5.166 1.872 1.00 90.56 88 ARG A N 1
ATOM 705 C CA . ARG A 1 88 ? -19.106 -5.123 0.511 1.00 90.56 88 ARG A CA 1
ATOM 706 C C . ARG A 1 88 ? -17.616 -4.793 0.543 1.00 90.56 88 ARG A C 1
ATOM 708 O O . ARG A 1 88 ? -17.222 -3.941 1.343 1.00 90.56 88 ARG A O 1
ATOM 715 N N . PRO A 1 89 ? -16.800 -5.413 -0.328 1.00 90.50 89 PRO A N 1
ATOM 716 C CA . PRO A 1 89 ? -15.425 -4.980 -0.534 1.00 90.50 89 PRO A CA 1
ATOM 717 C C . PRO A 1 89 ? -15.386 -3.517 -0.980 1.00 90.50 89 PRO A C 1
ATOM 719 O O . PRO A 1 89 ? -16.162 -3.106 -1.847 1.00 90.50 89 PRO A O 1
ATOM 722 N N . GLN A 1 90 ? -14.477 -2.744 -0.397 1.00 90.44 90 GLN A N 1
ATOM 723 C CA . GLN A 1 90 ? -14.211 -1.365 -0.775 1.00 90.44 90 GLN A CA 1
ATOM 724 C C . GLN A 1 90 ? -12.794 -1.259 -1.322 1.00 90.44 90 GLN A C 1
ATOM 726 O O . GLN A 1 90 ? -11.817 -1.431 -0.597 1.00 90.44 90 GLN A O 1
ATOM 731 N N . PHE A 1 91 ? -12.694 -0.936 -2.608 1.00 87.38 91 PHE A N 1
ATOM 732 C CA . PHE A 1 91 ? -11.414 -0.751 -3.274 1.00 87.38 91 PHE A CA 1
ATOM 733 C C . PHE A 1 91 ? -11.058 0.730 -3.328 1.00 87.38 91 PHE A C 1
ATOM 735 O O . PHE A 1 91 ? -11.847 1.559 -3.782 1.00 87.38 91 PHE A O 1
ATOM 742 N N . PHE A 1 92 ? -9.846 1.047 -2.890 1.00 90.75 92 PHE A N 1
ATOM 743 C CA . PHE A 1 92 ? -9.256 2.377 -2.991 1.00 90.75 92 PHE A CA 1
ATOM 744 C C . PHE A 1 92 ? -8.265 2.409 -4.153 1.00 90.75 92 PHE A C 1
ATOM 746 O O . PHE A 1 92 ? -7.763 1.365 -4.582 1.00 90.75 92 PHE A O 1
ATOM 753 N N . SER A 1 93 ? -7.943 3.596 -4.670 1.00 91.56 93 SER A N 1
ATOM 754 C CA . SER A 1 93 ? -6.827 3.681 -5.611 1.00 91.56 93 SER A CA 1
ATOM 755 C C . SER A 1 93 ? -5.526 3.287 -4.902 1.00 91.56 93 SER A C 1
ATOM 757 O O . SER A 1 93 ? -5.333 3.618 -3.733 1.00 91.56 93 SER A O 1
ATOM 759 N N . THR A 1 94 ? -4.620 2.583 -5.590 1.00 91.94 94 THR A N 1
ATOM 760 C CA . THR A 1 94 ? -3.351 2.146 -4.983 1.00 91.94 94 THR A CA 1
ATOM 7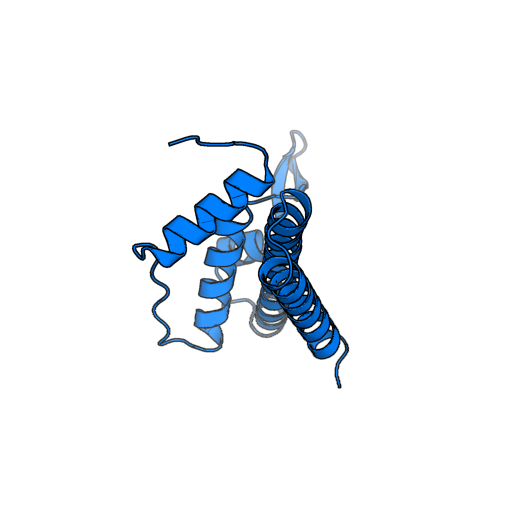61 C C . THR A 1 94 ? -2.585 3.300 -4.325 1.00 91.94 94 THR A C 1
ATOM 763 O O . THR A 1 94 ? -2.148 3.115 -3.192 1.00 91.94 94 THR A O 1
ATOM 766 N N . PRO A 1 95 ? -2.461 4.498 -4.940 1.00 92.75 95 PRO A N 1
ATOM 767 C CA . PRO A 1 95 ? -1.759 5.605 -4.297 1.00 92.75 95 PRO A CA 1
ATOM 768 C C . PRO A 1 95 ? -2.408 6.083 -2.994 1.00 92.75 95 PRO A C 1
ATOM 770 O O . PRO A 1 95 ? -1.706 6.295 -2.009 1.00 92.75 95 PRO A O 1
ATOM 773 N N . GLU A 1 96 ? -3.736 6.222 -2.968 1.00 92.44 96 GLU A N 1
ATOM 774 C CA . GLU A 1 96 ? -4.472 6.637 -1.764 1.00 92.44 96 GLU A CA 1
ATOM 775 C C . GLU A 1 96 ? -4.390 5.569 -0.672 1.00 92.44 96 GLU A C 1
ATOM 777 O O . GLU A 1 96 ? -4.152 5.890 0.492 1.00 92.44 96 GLU A O 1
ATOM 782 N N . ASN A 1 97 ? -4.534 4.297 -1.056 1.00 94.8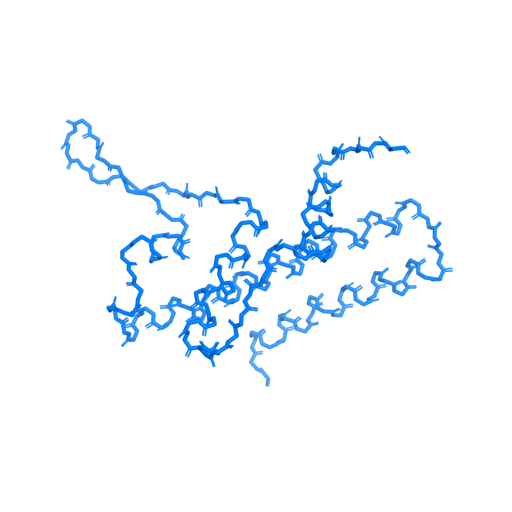8 97 ASN A N 1
ATOM 783 C CA . ASN A 1 97 ? -4.457 3.166 -0.140 1.00 94.88 97 ASN A CA 1
ATOM 784 C C . ASN A 1 97 ? -3.068 3.077 0.500 1.00 94.88 97 ASN A C 1
ATOM 786 O O . ASN A 1 97 ? -2.947 3.022 1.720 1.00 94.88 97 ASN A O 1
ATOM 790 N N . PHE A 1 98 ? -2.016 3.138 -0.318 1.00 95.12 98 PHE A N 1
ATOM 791 C CA . PHE A 1 98 ? -0.633 3.112 0.149 1.00 95.12 98 PHE A CA 1
ATOM 792 C C . PHE A 1 98 ? -0.348 4.263 1.114 1.00 95.12 98 PHE A C 1
ATOM 794 O O . PHE A 1 98 ? 0.191 4.049 2.198 1.00 95.12 98 PHE A O 1
ATOM 801 N N . HIS A 1 99 ? -0.774 5.476 0.763 1.00 94.00 99 HIS A N 1
ATOM 802 C CA . HIS A 1 99 ? -0.583 6.648 1.604 1.00 94.00 99 HIS A CA 1
ATOM 803 C C . HIS A 1 99 ? -1.277 6.534 2.964 1.00 94.00 99 HIS A C 1
ATOM 805 O O . HIS A 1 99 ? -0.669 6.789 4.006 1.00 94.00 99 HIS A O 1
ATOM 811 N N . PHE A 1 100 ? -2.549 6.131 2.955 1.00 95.31 100 PHE A N 1
ATOM 812 C CA . PHE A 1 100 ? -3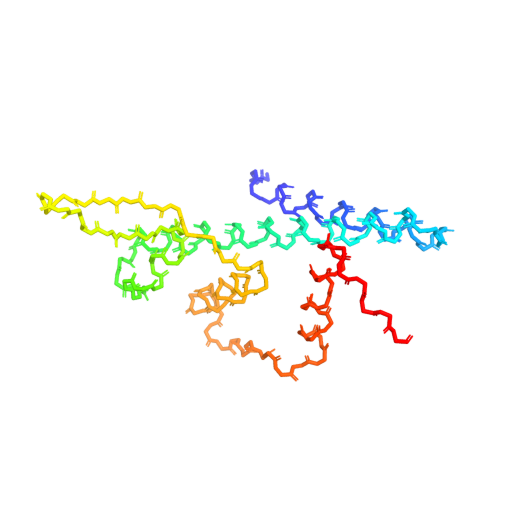.309 5.909 4.177 1.00 95.31 100 PHE A CA 1
ATOM 813 C C . PHE A 1 100 ? -2.619 4.873 5.070 1.00 95.31 100 PHE A C 1
ATOM 815 O O . PHE A 1 100 ? -2.425 5.110 6.262 1.00 95.31 100 PHE A O 1
ATOM 822 N N . VAL A 1 101 ? -2.207 3.746 4.489 1.00 95.88 101 VAL A N 1
ATOM 823 C CA . VAL A 1 101 ? -1.581 2.650 5.230 1.00 95.88 101 VAL A CA 1
ATOM 824 C C . VAL A 1 101 ? -0.221 3.054 5.792 1.00 95.88 101 VAL A C 1
ATOM 826 O O . VAL A 1 101 ? 0.067 2.728 6.941 1.00 95.88 101 VAL A O 1
ATOM 829 N N . LEU A 1 102 ? 0.582 3.818 5.047 1.00 94.69 102 LEU A N 1
ATOM 830 C CA . LEU A 1 102 ? 1.831 4.382 5.561 1.00 94.69 102 LEU A CA 1
ATOM 831 C C . LEU A 1 102 ? 1.585 5.265 6.788 1.00 94.69 102 LEU A C 1
ATOM 833 O O . LEU A 1 102 ? 2.283 5.118 7.789 1.00 94.69 102 LEU A O 1
ATOM 837 N N . LYS A 1 103 ? 0.571 6.140 6.749 1.00 94.38 103 LYS A N 1
ATOM 838 C CA . LYS A 1 103 ? 0.194 6.979 7.900 1.00 94.38 103 LYS A CA 1
ATOM 839 C C . LYS A 1 103 ? -0.294 6.143 9.085 1.00 94.38 103 LYS A C 1
ATOM 841 O O . LYS A 1 103 ? 0.130 6.381 10.215 1.00 94.38 103 LYS A O 1
ATOM 846 N N . ALA A 1 104 ? -1.143 5.147 8.837 1.00 94.69 104 ALA A N 1
ATOM 847 C CA . ALA A 1 104 ? -1.664 4.254 9.872 1.00 94.69 104 ALA A CA 1
ATOM 848 C C . ALA A 1 104 ? -0.561 3.405 10.530 1.00 94.69 104 ALA A C 1
ATOM 850 O O . ALA A 1 104 ? -0.589 3.189 11.744 1.00 94.69 104 ALA A O 1
ATOM 851 N N . PHE A 1 105 ? 0.418 2.954 9.745 1.00 95.19 105 PHE A N 1
ATOM 852 C CA . PHE A 1 105 ? 1.588 2.237 10.237 1.00 95.19 105 PHE A CA 1
ATOM 853 C C . PHE A 1 105 ? 2.514 3.164 11.032 1.00 95.19 105 PHE A C 1
ATOM 855 O O . PHE A 1 105 ? 2.861 2.848 12.169 1.00 95.19 105 PHE A O 1
ATOM 862 N N . ALA A 1 106 ? 2.853 4.335 10.482 1.00 94.50 106 ALA A N 1
ATOM 863 C CA . ALA A 1 106 ? 3.726 5.311 11.133 1.00 94.50 106 ALA A CA 1
ATOM 864 C C . ALA A 1 106 ? 3.168 5.781 12.483 1.00 94.50 106 ALA A C 1
ATOM 866 O O . ALA A 1 106 ? 3.921 5.910 13.442 1.00 94.50 106 ALA A O 1
ATOM 867 N N . LYS A 1 107 ? 1.845 5.940 12.606 1.00 91.81 107 LYS A N 1
ATOM 868 C CA . LYS A 1 107 ? 1.180 6.231 13.886 1.00 91.81 107 LYS A CA 1
ATOM 869 C C . LYS A 1 107 ? 1.559 5.238 14.995 1.00 91.81 107 LYS A C 1
ATOM 871 O O . LYS A 1 107 ? 1.620 5.633 16.156 1.00 91.81 107 LYS A O 1
ATOM 876 N N . ASP A 1 108 ? 1.796 3.970 14.655 1.00 87.94 108 ASP A N 1
ATOM 877 C CA . ASP A 1 108 ? 2.153 2.917 15.612 1.00 87.94 108 ASP A CA 1
ATOM 878 C C . ASP A 1 108 ? 3.665 2.760 15.813 1.00 87.94 108 ASP A C 1
ATOM 880 O O . ASP A 1 108 ? 4.129 2.620 16.944 1.00 87.94 108 ASP A O 1
ATOM 884 N N . THR A 1 109 ? 4.438 2.776 14.727 1.00 90.44 109 THR A N 1
ATOM 885 C CA . THR A 1 109 ? 5.854 2.375 14.744 1.00 90.44 109 THR A CA 1
ATOM 886 C C . THR A 1 109 ? 6.826 3.546 14.650 1.00 90.44 109 THR A C 1
ATOM 888 O O . THR A 1 109 ? 7.956 3.442 15.125 1.00 90.44 109 THR A O 1
ATOM 891 N N . LEU A 1 110 ? 6.403 4.661 14.051 1.00 92.06 110 LEU A N 1
ATOM 892 C CA . LEU A 1 110 ? 7.235 5.817 13.718 1.00 92.06 110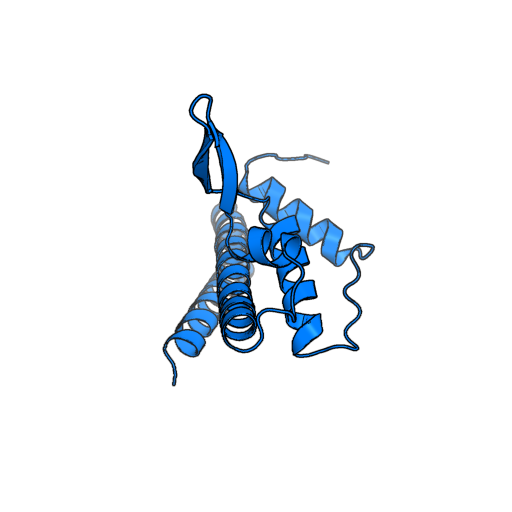 LEU A CA 1
ATOM 893 C C . LEU A 1 110 ? 6.459 7.129 13.961 1.00 92.06 110 LEU A C 1
ATOM 895 O O . LEU A 1 110 ? 6.222 7.883 13.016 1.00 92.06 110 LEU A O 1
ATOM 899 N N . PRO A 1 111 ? 6.059 7.442 15.209 1.00 83.94 111 PRO A N 1
ATOM 900 C CA . PRO A 1 111 ? 5.128 8.540 15.501 1.00 83.94 111 PRO A CA 1
ATOM 901 C C . PRO A 1 111 ? 5.649 9.934 15.115 1.00 83.94 111 PRO A C 1
ATOM 903 O O . PRO A 1 111 ? 4.870 10.877 15.027 1.00 83.94 111 PRO A O 1
ATOM 906 N N . ASN A 1 112 ? 6.954 10.060 14.859 1.00 88.44 112 ASN A N 1
ATOM 907 C CA . ASN A 1 112 ? 7.607 11.303 14.443 1.00 88.44 112 ASN A CA 1
ATOM 908 C C . ASN A 1 112 ? 7.860 11.381 12.924 1.00 88.44 112 ASN A C 1
ATOM 910 O O . ASN A 1 112 ? 8.496 12.329 12.464 1.00 88.44 112 ASN A O 1
ATOM 914 N N . LEU A 1 113 ? 7.433 10.382 12.144 1.00 88.62 113 LEU A N 1
ATOM 915 C CA . LEU A 1 113 ? 7.597 10.392 10.693 1.00 88.62 113 LEU A CA 1
ATOM 916 C C . LEU A 1 113 ? 6.551 11.307 10.046 1.00 88.62 113 LEU A C 1
ATOM 918 O O . LEU A 1 113 ? 5.354 11.030 10.083 1.00 88.62 113 LEU A O 1
ATOM 922 N N . ASP A 1 114 ? 7.025 12.370 9.402 1.00 85.12 114 ASP A N 1
ATOM 923 C CA . ASP A 1 114 ? 6.200 13.284 8.612 1.00 85.12 114 ASP A CA 1
ATOM 924 C C . ASP A 1 114 ? 6.111 12.798 7.155 1.00 85.12 114 ASP A C 1
ATOM 926 O O . ASP A 1 114 ? 7.072 12.889 6.386 1.00 85.12 114 ASP A O 1
ATOM 930 N N . ILE A 1 115 ? 4.957 12.242 6.776 1.00 84.75 115 ILE A N 1
ATOM 931 C CA . ILE A 1 115 ? 4.688 11.769 5.412 1.00 84.75 115 ILE A CA 1
ATOM 932 C C . ILE A 1 115 ? 4.069 12.915 4.610 1.00 84.75 115 ILE A C 1
ATOM 934 O O . ILE A 1 115 ? 2.892 13.247 4.780 1.00 84.75 115 ILE A O 1
ATOM 938 N N . ARG A 1 116 ? 4.868 13.492 3.707 1.00 84.50 116 ARG A N 1
ATOM 939 C CA . ARG A 1 116 ? 4.493 14.644 2.878 1.00 84.50 116 ARG A CA 1
ATOM 940 C C . ARG A 1 116 ? 4.063 14.256 1.465 1.00 84.50 116 ARG A C 1
ATOM 942 O O . ARG A 1 116 ? 4.810 13.621 0.720 1.00 84.50 116 ARG A O 1
ATOM 949 N N . GLU A 1 117 ? 2.882 14.721 1.070 1.00 82.25 117 GLU A N 1
ATOM 950 C CA . GLU A 1 117 ? 2.304 14.502 -0.264 1.00 82.25 117 GLU A CA 1
ATOM 951 C C . GLU A 1 117 ? 2.629 15.610 -1.279 1.00 82.25 117 GLU A C 1
ATOM 953 O O . GLU A 1 117 ? 2.419 15.443 -2.479 1.00 82.25 117 GLU A O 1
ATOM 958 N N . ASP A 1 118 ? 3.139 16.750 -0.824 1.00 84.62 118 ASP A N 1
ATOM 959 C CA . ASP A 1 118 ? 3.449 17.924 -1.652 1.00 84.62 118 ASP A CA 1
ATOM 960 C C . ASP A 1 118 ? 4.806 17.820 -2.371 1.00 84.62 118 ASP A C 1
ATOM 962 O O . ASP A 1 118 ? 5.263 18.754 -3.030 1.00 84.62 118 ASP A O 1
ATOM 966 N N . THR A 1 119 ? 5.454 16.659 -2.289 1.00 86.94 119 THR A N 1
ATOM 967 C CA . THR A 1 119 ? 6.765 16.434 -2.889 1.00 86.94 119 THR A CA 1
ATOM 968 C C . THR A 1 119 ? 6.663 16.062 -4.369 1.00 86.94 119 THR A C 1
ATOM 970 O O . THR A 1 119 ? 5.750 15.362 -4.819 1.00 86.94 119 THR A O 1
ATOM 973 N N . ALA A 1 120 ? 7.680 16.444 -5.148 1.00 88.06 120 ALA A N 1
ATOM 974 C CA . ALA A 1 120 ? 7.803 16.012 -6.543 1.00 88.06 120 ALA A CA 1
ATOM 975 C C . ALA A 1 120 ? 7.853 14.475 -6.680 1.00 88.06 120 ALA A C 1
ATOM 977 O O . ALA A 1 120 ? 7.429 13.928 -7.699 1.00 88.06 120 ALA A O 1
ATOM 978 N N . GLY A 1 121 ? 8.345 13.776 -5.649 1.00 86.50 121 GLY A N 1
ATOM 979 C CA . GLY A 1 121 ? 8.342 12.315 -5.576 1.00 86.50 121 GLY A CA 1
ATOM 980 C C . GLY A 1 121 ? 6.926 11.740 -5.554 1.00 86.50 121 GLY A C 1
ATOM 981 O O . GLY A 1 121 ? 6.618 10.865 -6.362 1.00 86.50 121 GLY A O 1
ATOM 982 N N . TRP A 1 122 ? 6.039 12.285 -4.715 1.00 88.81 122 TRP A N 1
ATOM 983 C CA . TRP A 1 122 ? 4.642 11.846 -4.638 1.00 88.81 122 TRP A CA 1
ATOM 984 C C . TRP A 1 122 ? 3.878 12.084 -5.945 1.00 88.81 122 TRP A C 1
ATOM 986 O O . TRP A 1 122 ? 3.123 11.227 -6.408 1.00 88.81 122 TRP A O 1
ATOM 996 N N . ALA A 1 123 ? 4.118 13.223 -6.601 1.00 88.56 123 ALA A N 1
ATOM 997 C CA . ALA A 1 123 ? 3.543 13.501 -7.915 1.00 88.56 123 ALA A CA 1
ATOM 998 C C . ALA A 1 123 ? 3.997 12.477 -8.974 1.00 88.56 123 ALA A C 1
ATOM 1000 O O . ALA A 1 123 ? 3.164 11.918 -9.690 1.00 88.56 123 ALA A O 1
ATOM 1001 N N . LYS A 1 124 ? 5.302 12.174 -9.041 1.00 88.69 124 LYS A N 1
ATOM 1002 C CA . LYS A 1 124 ? 5.848 11.152 -9.954 1.00 88.69 124 LYS A CA 1
ATOM 1003 C C . LYS A 1 124 ? 5.301 9.756 -9.652 1.00 88.69 124 LYS A C 1
ATOM 1005 O O . LYS A 1 124 ? 4.956 9.029 -10.580 1.00 88.69 124 LYS A O 1
ATOM 1010 N N . PHE A 1 125 ? 5.170 9.411 -8.373 1.00 89.31 125 PHE A N 1
ATOM 1011 C CA . PHE A 1 125 ? 4.565 8.161 -7.924 1.00 89.31 125 PHE A CA 1
ATOM 1012 C C . PHE A 1 125 ? 3.127 8.014 -8.437 1.00 89.31 125 PHE A C 1
ATOM 1014 O O . PHE A 1 125 ? 2.811 7.022 -9.091 1.00 89.31 125 PHE A O 1
ATOM 1021 N N . LYS A 1 126 ? 2.273 9.029 -8.244 1.00 89.00 126 LYS A N 1
ATOM 1022 C CA . LYS A 1 126 ? 0.894 9.016 -8.766 1.00 89.00 126 LYS A CA 1
ATOM 1023 C C . LYS A 1 126 ? 0.850 8.857 -10.289 1.00 89.00 126 LYS A C 1
ATOM 1025 O O . LYS A 1 126 ? 0.035 8.085 -10.795 1.00 89.00 126 LYS A O 1
ATOM 1030 N N . ASN A 1 127 ? 1.752 9.521 -11.013 1.00 86.19 127 ASN A N 1
ATOM 1031 C CA . ASN A 1 127 ? 1.835 9.416 -12.473 1.00 86.19 127 ASN A CA 1
ATOM 1032 C C . ASN A 1 127 ? 2.213 7.999 -12.942 1.00 86.19 127 ASN A C 1
ATOM 1034 O O . ASN A 1 127 ? 1.634 7.507 -13.909 1.00 86.19 127 ASN A O 1
ATOM 1038 N N . ALA A 1 128 ? 3.104 7.297 -12.233 1.00 85.19 128 ALA A N 1
ATOM 1039 C CA . ALA A 1 128 ? 3.468 5.917 -12.573 1.00 85.19 128 ALA A CA 1
ATOM 1040 C C . ALA A 1 128 ? 2.247 4.970 -12.569 1.00 85.19 128 ALA A C 1
ATOM 1042 O O . ALA A 1 128 ? 2.127 4.087 -13.423 1.00 85.19 128 ALA A O 1
ATOM 1043 N N . PHE A 1 129 ? 1.286 5.196 -11.667 1.00 84.19 129 PHE A N 1
ATOM 1044 C CA . PHE A 1 129 ? 0.034 4.431 -11.623 1.00 84.19 129 PHE A CA 1
ATOM 1045 C C . PHE A 1 129 ? -0.964 4.806 -12.725 1.00 84.19 129 PHE A C 1
ATOM 1047 O O . PHE A 1 129 ? -1.785 3.969 -13.106 1.00 84.19 129 PHE A O 1
ATOM 1054 N N . GLN A 1 130 ? -0.885 6.017 -13.280 1.00 80.31 130 GLN A N 1
ATOM 1055 C CA . GLN A 1 130 ? -1.652 6.387 -14.475 1.00 80.31 130 GLN A CA 1
ATOM 1056 C C . GLN A 1 130 ? -1.108 5.671 -15.718 1.00 80.31 130 GLN A C 1
ATOM 1058 O O . GLN A 1 130 ? -1.885 5.125 -16.504 1.00 80.31 130 GLN A O 1
ATOM 1063 N N . TRP A 1 131 ? 0.220 5.566 -15.840 1.00 71.38 131 TRP A N 1
ATOM 1064 C CA . TRP A 1 131 ? 0.874 4.854 -16.944 1.00 71.38 131 TRP A CA 1
ATOM 1065 C C . TRP A 1 131 ? 0.543 3.359 -16.961 1.00 71.38 131 TRP A C 1
ATOM 1067 O O . TRP A 1 131 ? 0.299 2.798 -18.029 1.00 71.38 131 TRP A O 1
ATOM 1077 N N . ARG A 1 132 ? 0.432 2.714 -15.788 1.00 68.69 132 ARG A N 1
ATOM 1078 C CA . ARG A 1 132 ? -0.041 1.318 -15.679 1.00 68.69 132 ARG A CA 1
ATOM 1079 C C . ARG A 1 132 ? -1.438 1.122 -16.275 1.00 68.69 132 ARG A C 1
ATOM 1081 O O . ARG A 1 132 ? -1.706 0.069 -16.846 1.00 68.69 132 ARG A O 1
ATOM 1088 N N . ARG A 1 133 ? -2.321 2.116 -16.138 1.00 64.81 133 ARG A N 1
ATOM 1089 C CA . ARG A 1 133 ? -3.714 2.067 -16.617 1.00 64.81 133 ARG A CA 1
ATOM 1090 C C . ARG A 1 133 ? -3.858 2.386 -18.111 1.00 64.81 133 ARG A C 1
ATOM 1092 O O . ARG A 1 133 ? -4.976 2.379 -18.610 1.00 64.81 133 ARG A O 1
ATOM 1099 N N . GLY A 1 134 ? -2.759 2.652 -18.825 1.00 57.62 134 GLY A N 1
ATOM 1100 C CA . GLY A 1 134 ? -2.783 2.985 -20.253 1.00 57.62 134 GLY A CA 1
ATOM 1101 C C . GLY A 1 134 ? -3.190 4.429 -20.558 1.00 57.62 134 GLY A C 1
ATOM 1102 O O . GLY A 1 134 ? -3.404 4.759 -21.720 1.00 57.62 134 GLY A O 1
ATOM 1103 N N . VAL A 1 135 ? -3.274 5.301 -19.546 1.00 48.91 135 VAL A N 1
ATOM 1104 C CA . VAL A 1 135 ? -3.476 6.741 -19.751 1.00 48.91 135 VAL A CA 1
ATOM 1105 C C . VAL A 1 135 ? -2.112 7.351 -20.067 1.00 48.91 135 VAL A C 1
ATOM 1107 O O . VAL A 1 135 ? -1.343 7.710 -19.173 1.00 48.91 135 VAL A O 1
ATOM 1110 N N . ILE A 1 136 ? -1.772 7.383 -21.353 1.00 45.44 136 ILE A N 1
ATOM 1111 C CA . ILE A 1 136 ? -0.593 8.088 -21.852 1.00 45.44 136 ILE A CA 1
ATOM 1112 C C . ILE A 1 136 ? -0.949 9.577 -21.847 1.00 45.44 136 ILE A C 1
ATOM 1114 O O . ILE A 1 136 ? -1.733 10.030 -22.674 1.00 45.44 136 ILE A O 1
ATOM 1118 N N . VAL A 1 137 ? -0.410 10.339 -20.895 1.00 45.06 137 VAL A N 1
ATOM 1119 C CA . VAL A 1 137 ? -0.370 11.800 -21.021 1.00 45.06 137 VAL A CA 1
ATOM 1120 C C . VAL A 1 137 ? 0.895 12.110 -21.805 1.00 45.06 137 VAL A C 1
ATOM 1122 O O . VAL A 1 137 ? 1.981 12.195 -21.231 1.00 45.06 137 VAL A O 1
ATOM 1125 N N . GLU A 1 138 ? 0.761 12.179 -23.127 1.00 36.75 138 GLU A N 1
ATOM 1126 C CA . GLU A 1 138 ? 1.784 12.787 -23.974 1.00 36.75 138 GLU A CA 1
ATOM 1127 C C . GLU A 1 138 ? 1.946 14.250 -23.538 1.00 36.75 138 GLU A C 1
ATOM 1129 O O . GLU A 1 138 ? 0.964 14.981 -23.373 1.00 36.75 138 GLU A O 1
ATOM 1134 N N . LYS A 1 139 ? 3.189 14.651 -23.282 1.00 35.84 139 LYS A N 1
ATOM 1135 C CA . LYS A 1 139 ? 3.602 16.051 -23.273 1.00 35.84 139 LYS A CA 1
ATOM 1136 C C . LYS A 1 139 ? 4.541 16.263 -24.441 1.00 35.84 139 LYS A C 1
ATOM 1138 O O . LYS A 1 139 ? 5.396 15.370 -24.637 1.00 35.84 139 LYS A O 1
#

pLDDT: mean 89.36, std 11.15, range [35.84, 98.12]

Secondary structure (DSSP, 8-state):
--HHHHHHHHHHHHHHHHHHHHHH---HHHHHHHHHHHHHHHHHHHHHHHHHHHHHHHH-TTSS-HHHHHHHHTEEEEE-TTSPEEEEE-PPPHHHHHHHHHHHHHHHH-TT----SSSHHHHHHHHHHHHHTT-----